Protein AF-A0A939NYE4-F1 (afdb_monomer_lite)

Foldseek 3Di:
DPPQDDDDPNHPVLVLLQVLLCVCVVVVDPDDDPDPPVDSVSSVVVLVVDVVSVVSSVVVVVVVVVVVVVVCVVLVQLVVVVVVVCVVPVDDDPVVSCCSRVVPPPDD

pLDDT: mean 82.5, std 17.22, range [36.09, 97.94]

Structure (mmCIF, N/CA/C/O backbone):
data_AF-A0A939NYE4-F1
#
_entry.id   AF-A0A939NYE4-F1
#
loop_
_atom_site.group_PDB
_atom_site.id
_atom_site.type_symbol
_atom_site.label_atom_id
_atom_site.label_alt_id
_atom_site.label_comp_id
_atom_site.label_asym_id
_atom_site.label_entity_id
_atom_site.label_seq_id
_atom_site.pdbx_PDB_ins_code
_atom_site.Cartn_x
_atom_site.Cartn_y
_atom_site.Cartn_z
_atom_site.occupancy
_atom_site.B_iso_or_equiv
_atom_site.auth_seq_id
_atom_site.auth_comp_id
_atom_site.auth_asym_id
_atom_site.auth_atom_id
_atom_site.pdbx_PDB_model_num
ATOM 1 N N . MET A 1 1 ? -17.824 2.134 -5.192 1.00 41.47 1 MET A N 1
ATOM 2 C CA . MET A 1 1 ? -16.734 2.333 -6.171 1.00 41.47 1 MET A CA 1
ATOM 3 C C . MET A 1 1 ? -15.660 3.150 -5.459 1.00 41.47 1 MET A C 1
ATOM 5 O O . MET A 1 1 ? -15.889 4.322 -5.202 1.00 41.47 1 MET A O 1
ATOM 9 N N . TYR A 1 2 ? -14.582 2.515 -4.986 1.00 47.22 2 TYR A N 1
ATOM 10 C CA . TYR A 1 2 ? -13.562 3.168 -4.151 1.00 47.22 2 TYR A CA 1
ATOM 11 C C . TYR A 1 2 ? -12.603 3.983 -5.029 1.00 47.22 2 TYR A C 1
ATOM 13 O O . TYR A 1 2 ? -11.615 3.447 -5.530 1.00 47.22 2 TYR A O 1
ATOM 21 N N . ALA A 1 3 ? -12.912 5.268 -5.226 1.00 53.25 3 ALA A N 1
ATOM 22 C CA . ALA A 1 3 ? -12.173 6.182 -6.104 1.00 53.25 3 ALA A CA 1
ATOM 23 C C . ALA A 1 3 ? -10.674 6.338 -5.756 1.00 53.25 3 ALA A C 1
ATOM 25 O O . ALA A 1 3 ? -9.896 6.714 -6.624 1.00 53.25 3 ALA A O 1
ATOM 26 N N . GLY A 1 4 ? -10.254 6.005 -4.527 1.00 59.50 4 GLY A N 1
ATOM 27 C CA . GLY A 1 4 ? -8.841 6.031 -4.118 1.00 59.50 4 GLY A CA 1
ATOM 28 C C . GLY A 1 4 ? -8.014 4.827 -4.588 1.00 59.50 4 GLY A C 1
ATOM 29 O O . GLY A 1 4 ? -6.812 4.953 -4.796 1.00 59.50 4 GLY A O 1
ATOM 30 N N . SER A 1 5 ? -8.652 3.676 -4.830 1.00 62.25 5 SER A N 1
ATOM 31 C CA . SER A 1 5 ? -7.940 2.402 -5.017 1.00 62.25 5 SER A CA 1
ATOM 32 C C . SER A 1 5 ? -7.460 2.108 -6.446 1.00 62.25 5 S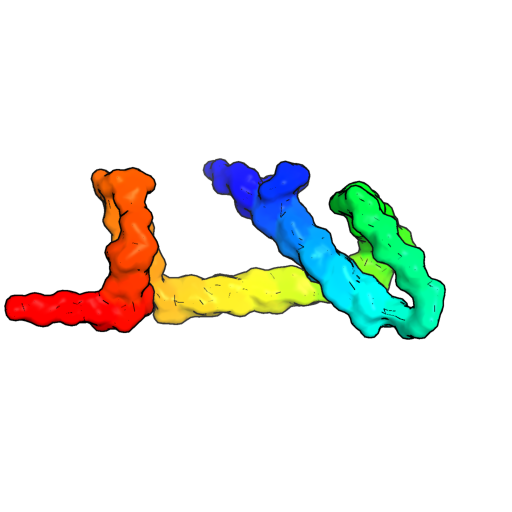ER A C 1
ATOM 34 O O . SER A 1 5 ? -6.668 1.183 -6.615 1.00 62.25 5 SER A O 1
ATOM 36 N N . GLY A 1 6 ? -7.874 2.851 -7.491 1.00 71.62 6 GLY A N 1
ATOM 37 C CA . GLY A 1 6 ? -7.432 2.473 -8.842 1.00 71.62 6 GLY A CA 1
ATOM 38 C C . GLY A 1 6 ? -7.578 3.454 -10.008 1.00 71.62 6 GLY A C 1
ATOM 39 O O . GLY A 1 6 ? -8.560 4.179 -10.146 1.00 71.62 6 GLY A O 1
ATOM 40 N N . GLY A 1 7 ? -6.593 3.358 -10.911 1.00 64.38 7 GLY A N 1
ATOM 41 C CA . GLY A 1 7 ? -6.648 3.687 -12.343 1.00 64.38 7 GLY A CA 1
ATOM 42 C C . GLY A 1 7 ? -6.408 5.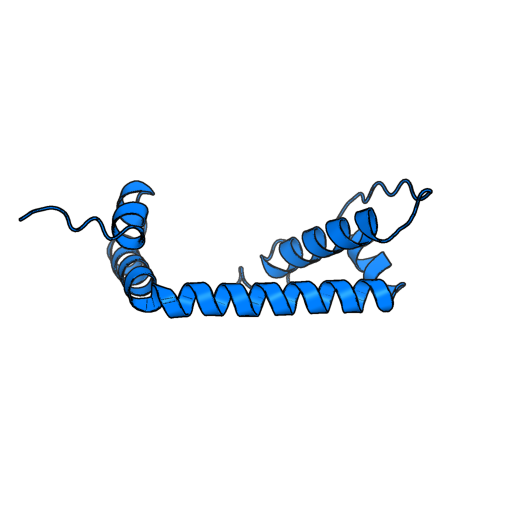146 -12.733 1.00 64.38 7 GLY A C 1
ATOM 43 O O . GLY A 1 7 ? -5.915 5.402 -13.829 1.00 64.38 7 GLY A O 1
ATOM 44 N N . GLY A 1 8 ? -6.740 6.087 -11.851 1.00 74.56 8 GLY A N 1
ATOM 45 C CA . GLY A 1 8 ? -6.520 7.517 -12.064 1.00 74.56 8 GLY A CA 1
ATOM 46 C C . GLY A 1 8 ? -5.178 8.010 -11.525 1.00 74.56 8 GLY A C 1
ATOM 47 O O . GLY A 1 8 ? -4.612 7.428 -10.594 1.00 74.56 8 GLY A O 1
ATOM 48 N N . GLU A 1 9 ? -4.696 9.120 -12.085 1.00 79.25 9 GLU A N 1
ATOM 49 C CA . GLU A 1 9 ? -3.604 9.903 -11.500 1.00 79.25 9 GLU A CA 1
ATOM 50 C C . GLU A 1 9 ? -3.967 10.286 -10.056 1.00 79.25 9 GLU A C 1
ATOM 52 O O . GLU A 1 9 ? -5.084 10.716 -9.772 1.00 79.25 9 GLU A O 1
ATOM 57 N N . GLY A 1 10 ? -3.033 10.067 -9.132 1.00 81.88 10 GLY A N 1
ATOM 58 C CA . GLY A 1 10 ? -3.223 10.326 -7.701 1.00 81.88 10 GLY A CA 1
ATOM 59 C C . GLY A 1 10 ? -3.899 9.205 -6.901 1.00 81.88 10 GLY A C 1
ATOM 60 O O . GLY A 1 10 ? -4.038 9.351 -5.693 1.00 81.88 10 GLY A O 1
ATOM 61 N N . SER A 1 11 ? -4.286 8.087 -7.529 1.00 88.56 11 SER A N 1
ATOM 62 C CA . SER A 1 11 ? -4.744 6.892 -6.797 1.00 88.56 11 SER A CA 1
ATOM 63 C C . SER A 1 11 ? -3.605 6.195 -6.042 1.00 88.56 11 SER A C 1
ATOM 65 O O . SER A 1 11 ? -2.433 6.328 -6.411 1.00 88.56 11 SER A O 1
ATOM 67 N N . ASP A 1 12 ? -3.951 5.378 -5.044 1.00 90.19 12 ASP A N 1
ATOM 68 C CA . ASP A 1 12 ? -2.984 4.576 -4.282 1.00 90.19 12 ASP A CA 1
ATOM 69 C C . ASP A 1 12 ? -2.162 3.677 -5.211 1.00 90.19 12 ASP A C 1
ATOM 71 O O . ASP A 1 12 ? -0.941 3.586 -5.089 1.00 90.19 12 ASP A O 1
ATOM 75 N N . LEU A 1 13 ? -2.818 3.072 -6.208 1.00 90.06 13 LEU A N 1
ATOM 76 C CA . LEU A 1 13 ? -2.149 2.236 -7.201 1.00 90.06 13 LEU A CA 1
ATOM 77 C C . LEU A 1 13 ? -1.195 3.045 -8.089 1.00 90.06 13 LEU A C 1
ATOM 79 O O . LEU A 1 13 ? -0.105 2.569 -8.398 1.00 90.06 13 LEU A O 1
ATOM 83 N N . HIS A 1 14 ? -1.579 4.259 -8.493 1.00 89.31 14 HIS A N 1
ATOM 84 C CA . HIS A 1 14 ? -0.710 5.141 -9.274 1.00 89.31 14 HIS A CA 1
ATOM 85 C C . HIS A 1 14 ? 0.551 5.519 -8.488 1.00 89.31 14 HIS A C 1
ATOM 87 O O . HIS A 1 14 ? 1.662 5.390 -9.001 1.00 89.31 14 HIS A O 1
ATOM 93 N N . LEU A 1 15 ? 0.387 5.904 -7.219 1.00 90.62 15 LEU A N 1
ATOM 94 C CA . LEU A 1 15 ? 1.501 6.242 -6.339 1.00 90.62 15 LEU A CA 1
ATOM 95 C C . LEU A 1 15 ? 2.401 5.028 -6.058 1.00 90.62 15 LEU A C 1
ATOM 97 O O . LEU A 1 15 ? 3.624 5.130 -6.162 1.00 90.62 15 LEU A O 1
ATOM 101 N N . ALA A 1 16 ? 1.813 3.869 -5.753 1.00 92.88 16 ALA A N 1
ATOM 102 C CA . ALA A 1 16 ? 2.557 2.634 -5.518 1.00 92.88 16 ALA A CA 1
ATOM 103 C C . ALA A 1 16 ? 3.372 2.219 -6.752 1.00 92.88 16 ALA A C 1
ATOM 105 O O . ALA A 1 16 ? 4.535 1.828 -6.631 1.00 92.88 16 ALA A O 1
ATOM 106 N N . LEU A 1 17 ? 2.789 2.355 -7.947 1.00 92.06 17 LEU A N 1
ATOM 107 C CA . LEU A 1 17 ? 3.452 2.053 -9.211 1.00 92.06 17 LEU A CA 1
ATOM 108 C C . LEU A 1 17 ? 4.675 2.948 -9.443 1.00 92.06 17 LEU A C 1
ATOM 110 O O . LEU A 1 17 ? 5.725 2.460 -9.873 1.00 92.06 17 LEU A O 1
ATOM 114 N N . ASP A 1 18 ? 4.569 4.239 -9.137 1.00 91.62 18 ASP A N 1
ATOM 115 C CA . ASP A 1 18 ? 5.681 5.179 -9.256 1.00 91.62 18 ASP A CA 1
ATOM 116 C C . ASP A 1 18 ? 6.795 4.890 -8.251 1.00 91.62 18 ASP A C 1
ATOM 118 O O . ASP A 1 18 ? 7.957 4.795 -8.654 1.00 91.62 18 ASP A O 1
ATOM 122 N N . ILE A 1 19 ? 6.452 4.643 -6.983 1.00 91.56 19 ILE A N 1
ATOM 123 C CA . ILE A 1 19 ? 7.418 4.254 -5.946 1.00 91.56 19 ILE A CA 1
ATOM 124 C C . ILE A 1 19 ? 8.162 2.979 -6.363 1.00 91.56 19 ILE A C 1
ATOM 126 O O . ILE A 1 19 ? 9.393 2.963 -6.389 1.00 91.56 19 ILE A O 1
ATOM 130 N N . ALA A 1 20 ? 7.439 1.929 -6.758 1.00 92.12 20 ALA A N 1
ATOM 131 C CA . ALA A 1 20 ? 8.035 0.666 -7.192 1.00 92.12 20 ALA A CA 1
ATOM 132 C C . ALA A 1 20 ? 8.961 0.849 -8.406 1.00 92.12 20 ALA A C 1
ATOM 134 O O . ALA A 1 20 ? 10.033 0.245 -8.481 1.00 92.12 20 ALA A O 1
ATOM 135 N N . THR A 1 21 ? 8.579 1.719 -9.343 1.00 91.19 21 THR A N 1
ATOM 136 C CA . THR A 1 21 ? 9.393 2.017 -10.529 1.00 91.19 21 THR A CA 1
ATOM 137 C C . THR A 1 21 ? 10.679 2.731 -10.156 1.00 91.19 21 THR A C 1
ATOM 139 O O . THR A 1 21 ? 11.735 2.334 -10.637 1.00 91.19 21 THR A O 1
ATOM 142 N N . ILE A 1 22 ? 10.615 3.734 -9.278 1.00 88.38 22 ILE A N 1
ATOM 143 C CA . ILE A 1 22 ? 11.801 4.445 -8.791 1.00 88.38 22 ILE A CA 1
ATOM 144 C C . ILE A 1 22 ? 12.732 3.472 -8.064 1.00 88.38 22 ILE A C 1
ATOM 146 O O . ILE A 1 22 ? 13.921 3.435 -8.376 1.00 88.38 22 ILE A O 1
ATOM 150 N N . LEU A 1 23 ? 12.213 2.642 -7.156 1.00 87.19 23 LEU A N 1
ATOM 151 C CA . LEU A 1 23 ? 13.026 1.685 -6.397 1.00 87.19 23 LEU A CA 1
ATOM 152 C C . LEU A 1 23 ? 13.762 0.707 -7.321 1.00 87.19 23 LEU A C 1
ATOM 154 O O . LEU A 1 23 ? 14.965 0.496 -7.182 1.00 87.19 23 LEU A O 1
ATOM 158 N N . ILE A 1 24 ? 13.066 0.138 -8.307 1.00 86.75 24 ILE A N 1
ATOM 159 C CA . ILE A 1 24 ? 13.654 -0.876 -9.190 1.00 86.75 24 ILE A CA 1
ATOM 160 C C . ILE A 1 24 ? 14.551 -0.242 -10.258 1.00 86.75 24 ILE A C 1
ATOM 162 O O . ILE A 1 24 ? 15.594 -0.809 -10.579 1.00 86.75 24 ILE A O 1
ATOM 166 N N . ALA A 1 25 ? 14.191 0.923 -10.801 1.00 81.25 25 ALA A N 1
ATOM 167 C CA . ALA A 1 25 ? 15.012 1.616 -11.792 1.00 81.25 25 ALA A CA 1
ATOM 168 C C . ALA A 1 25 ? 16.312 2.155 -11.177 1.00 81.25 25 ALA A C 1
ATOM 170 O O . ALA A 1 25 ? 17.368 2.038 -11.793 1.00 81.25 25 ALA A O 1
ATOM 171 N N . THR A 1 26 ? 16.268 2.680 -9.948 1.00 72.56 26 THR A N 1
ATOM 172 C CA . THR A 1 26 ? 17.464 3.217 -9.274 1.00 72.56 26 THR A CA 1
ATOM 173 C C . THR A 1 26 ? 18.382 2.126 -8.721 1.00 72.56 26 THR A C 1
ATOM 175 O O . THR A 1 26 ? 19.596 2.313 -8.706 1.00 72.56 26 THR A O 1
ATOM 178 N N . HIS A 1 27 ? 17.851 0.966 -8.317 1.00 64.12 27 HIS A N 1
ATOM 179 C CA . HIS A 1 27 ? 18.670 -0.161 -7.848 1.00 64.12 27 HIS A CA 1
ATOM 180 C C . HIS A 1 27 ? 19.053 -1.171 -8.944 1.00 64.12 27 HIS A C 1
ATOM 182 O O . HIS A 1 27 ? 19.981 -1.953 -8.753 1.00 64.12 27 HIS A O 1
ATOM 188 N N . GLY A 1 28 ? 18.360 -1.173 -10.087 1.00 55.56 28 GLY A N 1
ATOM 189 C CA . GLY A 1 28 ? 18.564 -2.124 -11.184 1.00 55.56 28 GLY A CA 1
ATOM 190 C C . GLY A 1 28 ? 19.405 -1.612 -12.356 1.00 55.56 28 GLY A C 1
ATOM 191 O O . GLY A 1 28 ? 19.880 -2.432 -13.143 1.00 55.56 28 GLY A O 1
ATOM 192 N N . VAL A 1 29 ? 19.609 -0.296 -12.484 1.00 50.56 29 VAL A N 1
ATOM 193 C CA . VAL A 1 29 ? 20.469 0.292 -13.521 1.00 50.56 29 VAL A CA 1
ATOM 194 C C . VAL A 1 29 ? 21.845 0.555 -12.921 1.00 50.56 29 VAL A C 1
ATOM 196 O O . VAL A 1 29 ? 22.091 1.563 -12.262 1.00 50.56 29 VAL A O 1
ATOM 199 N N . SER A 1 30 ? 22.753 -0.393 -13.134 1.00 45.59 30 SER A N 1
ATOM 200 C CA . SER A 1 30 ? 24.158 -0.267 -12.770 1.00 45.59 30 SER A CA 1
ATOM 201 C C . SER A 1 30 ? 24.765 1.055 -13.277 1.00 45.59 30 SER A C 1
ATOM 203 O O . SER A 1 30 ? 24.749 1.364 -14.465 1.00 45.59 30 SER A O 1
ATOM 205 N N . ALA A 1 31 ? 25.355 1.798 -12.345 1.00 47.78 31 ALA A N 1
ATOM 206 C CA . ALA A 1 31 ? 26.503 2.689 -12.510 1.00 47.78 31 ALA A CA 1
ATOM 207 C C . ALA A 1 31 ? 26.448 3.955 -13.401 1.00 47.78 31 ALA A C 1
ATOM 209 O O . ALA A 1 31 ? 27.345 4.766 -13.202 1.00 47.78 31 ALA A O 1
ATOM 210 N N . LEU A 1 32 ? 25.505 4.211 -14.326 1.00 50.09 32 LEU A N 1
ATOM 211 C CA . LEU A 1 32 ? 25.660 5.374 -15.248 1.00 50.09 32 LEU A CA 1
ATOM 212 C C . LEU A 1 32 ? 24.406 6.190 -15.641 1.00 50.09 32 LEU A C 1
ATOM 214 O O . LEU A 1 32 ? 24.516 7.104 -16.456 1.00 50.09 32 LEU A O 1
ATOM 218 N N . GLY A 1 33 ? 23.222 5.943 -15.082 1.00 47.84 33 GLY A N 1
ATOM 219 C CA . GLY A 1 33 ? 22.014 6.687 -15.472 1.00 47.84 33 GLY A CA 1
ATOM 220 C C . GLY A 1 33 ? 21.609 7.762 -14.468 1.00 47.84 33 GLY A C 1
ATOM 221 O O . GLY A 1 33 ? 20.857 7.464 -13.548 1.00 47.84 33 GLY A O 1
ATOM 222 N N . PHE A 1 34 ? 22.032 9.015 -14.650 1.00 48.91 34 PHE A N 1
ATOM 223 C CA . PHE A 1 34 ? 21.333 10.143 -14.024 1.00 48.91 34 PHE A CA 1
ATOM 224 C C . PHE A 1 34 ? 19.909 10.189 -14.591 1.00 48.91 34 PHE A C 1
ATOM 226 O O . PHE A 1 34 ? 19.699 10.598 -15.731 1.00 48.91 34 PHE A O 1
ATOM 233 N N . THR A 1 35 ? 18.927 9.734 -13.818 1.00 53.09 35 THR A N 1
ATOM 234 C CA . THR A 1 35 ? 17.514 9.822 -14.186 1.00 53.09 35 THR A CA 1
ATOM 235 C C . THR A 1 35 ? 16.811 10.756 -13.215 1.00 53.09 35 THR A C 1
ATOM 237 O O . THR A 1 35 ? 16.282 10.330 -12.189 1.00 53.09 35 THR A O 1
ATOM 240 N N . SER A 1 36 ? 16.793 12.051 -13.526 1.00 58.25 36 SER A N 1
ATOM 241 C CA . SER A 1 36 ? 15.815 12.950 -12.920 1.00 58.25 36 SER A CA 1
ATOM 242 C C . SER A 1 36 ? 14.449 12.625 -13.528 1.00 58.25 36 SER A C 1
ATOM 244 O O . SER A 1 36 ? 14.084 13.160 -14.575 1.00 58.25 36 SER A O 1
ATOM 246 N N . PHE A 1 37 ? 13.709 11.693 -12.930 1.00 64.25 37 PHE A N 1
ATOM 247 C CA . PHE A 1 37 ? 12.306 11.499 -13.287 1.00 64.25 37 PHE A CA 1
ATOM 248 C C . PHE A 1 37 ? 11.542 12.746 -12.843 1.00 64.25 37 PHE A C 1
ATOM 250 O O . PHE A 1 37 ? 11.526 13.064 -11.657 1.00 64.25 37 PHE A O 1
ATOM 257 N N . THR A 1 38 ? 10.958 13.487 -13.788 1.00 66.75 38 THR A N 1
ATOM 258 C CA . THR A 1 38 ? 10.292 14.765 -13.474 1.00 66.75 38 THR A CA 1
ATOM 259 C C . THR A 1 38 ? 8.816 14.592 -13.115 1.00 66.75 38 THR A C 1
ATOM 261 O O . THR A 1 38 ? 8.171 15.541 -12.675 1.00 66.75 38 THR A O 1
ATOM 264 N N . GLY A 1 39 ? 8.283 13.373 -13.256 1.00 80.31 39 GLY A N 1
ATOM 265 C CA . GLY A 1 39 ? 6.939 13.008 -12.820 1.00 80.31 39 GLY A CA 1
ATOM 266 C C . GLY A 1 39 ? 6.474 11.645 -13.340 1.00 80.31 39 GLY A C 1
ATOM 267 O O . GLY A 1 39 ? 7.182 10.961 -14.084 1.00 80.31 39 GLY A O 1
ATOM 268 N N . SER A 1 40 ? 5.246 11.272 -12.985 1.00 84.88 40 SER A N 1
ATOM 269 C CA . SER A 1 40 ? 4.637 9.959 -13.252 1.00 84.88 40 SER A CA 1
ATOM 270 C C . SER A 1 40 ? 4.614 9.554 -14.728 1.00 84.88 40 SER A C 1
ATOM 272 O O . SER A 1 40 ? 4.798 8.384 -15.063 1.00 84.88 40 SER A O 1
ATOM 274 N N . ARG A 1 41 ? 4.476 10.523 -15.644 1.00 86.75 41 ARG A N 1
ATOM 275 C CA . ARG A 1 41 ? 4.517 10.273 -17.097 1.00 86.75 41 ARG A CA 1
ATOM 276 C C . ARG A 1 41 ? 5.870 9.741 -17.579 1.00 86.75 41 ARG A C 1
ATOM 278 O O . ARG A 1 41 ? 5.907 8.899 -18.475 1.00 86.75 41 ARG A O 1
ATOM 285 N N . ASP A 1 42 ? 6.978 10.194 -16.989 1.00 86.31 42 ASP A N 1
ATOM 286 C CA . ASP A 1 42 ? 8.310 9.679 -17.331 1.00 86.31 42 ASP A CA 1
ATOM 287 C C . ASP A 1 42 ? 8.473 8.231 -16.870 1.00 86.31 42 ASP A C 1
ATOM 289 O O . ASP A 1 42 ? 8.981 7.392 -17.615 1.00 86.31 42 ASP A O 1
ATOM 293 N N . LEU A 1 43 ? 7.988 7.933 -15.664 1.00 89.00 43 LEU A N 1
ATOM 294 C CA . LEU A 1 43 ? 8.017 6.593 -15.086 1.00 89.00 43 LEU A CA 1
ATOM 295 C C . LEU A 1 43 ? 7.159 5.624 -15.907 1.00 89.00 43 LEU A C 1
ATOM 297 O O . LEU A 1 43 ? 7.593 4.514 -16.219 1.00 89.00 43 LEU A O 1
ATOM 301 N N . GLU A 1 44 ? 5.974 6.061 -16.340 1.00 89.12 44 GLU A N 1
ATOM 302 C CA . GLU A 1 44 ? 5.121 5.281 -17.233 1.00 89.12 44 GLU A CA 1
ATOM 303 C C . GLU A 1 44 ? 5.805 4.997 -18.572 1.00 89.12 44 GLU A C 1
ATOM 305 O O . GLU A 1 44 ? 5.808 3.851 -19.032 1.00 89.12 44 GLU A O 1
ATOM 310 N N . ARG A 1 45 ? 6.425 6.012 -19.186 1.00 88.56 45 ARG A N 1
ATOM 311 C CA . ARG A 1 45 ? 7.153 5.854 -20.449 1.00 88.56 45 ARG A CA 1
ATOM 312 C C . ARG A 1 45 ? 8.227 4.774 -20.342 1.00 88.56 45 ARG A C 1
ATOM 314 O O . ARG A 1 45 ? 8.305 3.929 -21.227 1.00 88.56 45 ARG A O 1
ATOM 321 N N . ILE A 1 46 ? 8.995 4.750 -19.257 1.00 87.44 46 ILE A N 1
ATOM 322 C CA . ILE A 1 46 ? 10.077 3.770 -19.088 1.00 87.44 46 ILE A CA 1
ATOM 323 C C . ILE A 1 46 ? 9.518 2.367 -18.860 1.00 87.44 46 ILE A C 1
ATOM 325 O O . ILE A 1 46 ? 9.994 1.421 -19.484 1.00 87.44 46 ILE A O 1
ATOM 329 N N . ARG A 1 47 ? 8.451 2.216 -18.062 1.00 89.94 47 ARG A N 1
ATOM 330 C CA . ARG A 1 47 ? 7.743 0.929 -17.931 1.00 89.94 47 ARG A CA 1
ATOM 331 C C . ARG A 1 47 ? 7.189 0.430 -19.271 1.00 89.94 47 ARG A C 1
ATOM 333 O O . ARG A 1 47 ? 7.138 -0.775 -19.502 1.00 89.94 47 ARG A O 1
ATOM 340 N N . ARG A 1 48 ? 6.758 1.329 -20.164 1.00 90.12 48 ARG A N 1
ATOM 341 C CA . ARG A 1 48 ? 6.286 0.957 -21.510 1.00 90.12 48 ARG A CA 1
ATOM 342 C C . ARG A 1 48 ? 7.427 0.496 -22.420 1.00 90.12 48 ARG A C 1
ATOM 344 O O . ARG A 1 48 ? 7.204 -0.390 -23.240 1.00 90.12 48 ARG A O 1
ATOM 351 N N . THR A 1 49 ? 8.618 1.079 -22.289 1.00 89.31 49 THR A N 1
ATOM 352 C CA . THR A 1 49 ? 9.772 0.770 -23.150 1.00 89.31 49 THR A CA 1
ATOM 353 C C . THR A 1 49 ? 10.661 -0.359 -22.629 1.00 89.31 49 THR A C 1
ATOM 355 O O . THR A 1 49 ? 11.369 -0.966 -23.425 1.00 89.31 49 THR A O 1
ATOM 358 N N . ASP A 1 50 ? 10.627 -0.657 -21.327 1.00 88.75 50 ASP A N 1
ATOM 359 C CA . ASP A 1 50 ? 11.407 -1.725 -20.691 1.00 88.75 50 ASP A CA 1
ATOM 360 C C . ASP A 1 50 ? 10.480 -2.807 -20.089 1.00 88.75 50 ASP A C 1
ATOM 362 O O . ASP A 1 50 ? 9.991 -2.678 -18.958 1.00 88.75 50 ASP A O 1
ATOM 366 N N . PRO A 1 51 ? 10.243 -3.916 -20.822 1.00 90.69 51 PRO A N 1
ATOM 367 C CA . PRO A 1 51 ? 9.416 -5.021 -20.345 1.00 90.69 51 PRO A CA 1
ATOM 368 C C . PRO A 1 51 ? 9.982 -5.746 -19.118 1.00 90.69 51 PRO A C 1
ATOM 370 O O . PRO A 1 51 ? 9.215 -6.352 -18.367 1.00 90.69 51 PRO A O 1
ATOM 373 N N . ILE A 1 52 ? 11.304 -5.726 -18.906 1.00 90.94 52 ILE A N 1
ATOM 374 C CA . ILE A 1 52 ? 11.938 -6.379 -17.753 1.00 90.94 52 ILE A CA 1
ATOM 375 C C . ILE A 1 52 ? 11.660 -5.554 -16.500 1.00 90.94 52 ILE A C 1
ATOM 377 O O . ILE A 1 52 ? 11.217 -6.113 -15.493 1.00 90.94 52 ILE A O 1
ATOM 381 N N . LEU A 1 53 ? 11.862 -4.235 -16.571 1.00 89.75 53 LEU A N 1
ATOM 382 C CA . LEU A 1 53 ? 11.491 -3.313 -15.499 1.00 89.75 53 LEU A CA 1
ATOM 383 C C . LEU A 1 53 ? 10.010 -3.458 -15.156 1.00 89.75 53 LEU A C 1
ATOM 385 O O . LEU A 1 53 ? 9.671 -3.665 -13.993 1.00 89.75 53 LEU A O 1
ATOM 389 N N . ARG A 1 54 ? 9.137 -3.414 -16.168 1.00 92.94 54 ARG A N 1
ATOM 390 C CA . ARG A 1 54 ? 7.690 -3.542 -15.974 1.00 92.94 54 ARG A CA 1
ATOM 391 C C . ARG A 1 54 ? 7.319 -4.816 -15.217 1.00 92.94 54 ARG A C 1
ATOM 393 O O . ARG A 1 54 ? 6.609 -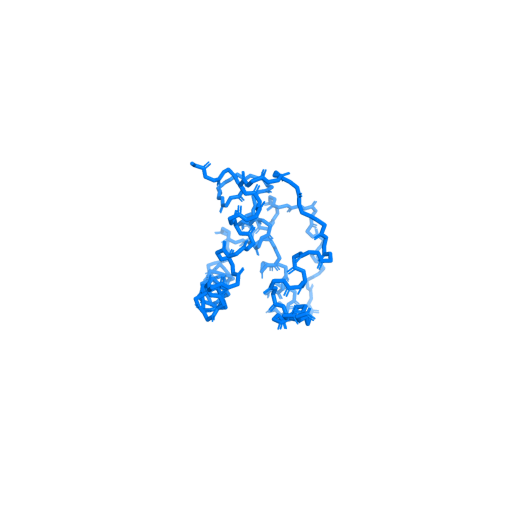4.730 -14.223 1.00 92.94 54 ARG A O 1
ATOM 400 N N . ARG A 1 55 ? 7.841 -5.976 -15.629 1.00 94.50 55 ARG A N 1
ATOM 401 C CA . ARG A 1 55 ? 7.570 -7.254 -14.945 1.00 94.50 55 ARG A CA 1
ATOM 402 C C . ARG A 1 55 ? 8.062 -7.263 -13.500 1.00 94.50 55 ARG A C 1
ATOM 404 O O . ARG A 1 55 ? 7.402 -7.827 -12.635 1.00 94.50 55 ARG A O 1
ATOM 411 N N . ARG A 1 56 ? 9.220 -6.654 -13.224 1.00 93.19 56 ARG A N 1
ATOM 412 C CA . ARG A 1 56 ? 9.747 -6.547 -11.854 1.00 93.19 56 ARG A CA 1
ATOM 413 C C . ARG A 1 56 ? 8.859 -5.664 -10.979 1.00 93.19 56 ARG A C 1
ATOM 415 O O . ARG A 1 56 ? 8.606 -6.031 -9.838 1.00 93.19 56 ARG A O 1
ATOM 422 N N . VAL A 1 57 ? 8.377 -4.546 -11.523 1.00 93.69 57 VAL A N 1
ATOM 423 C CA . VAL A 1 57 ? 7.436 -3.640 -10.850 1.00 93.69 57 VAL A CA 1
ATOM 424 C C . VAL A 1 57 ? 6.106 -4.343 -10.575 1.00 93.69 57 VAL A C 1
ATOM 426 O O . VAL A 1 57 ? 5.642 -4.333 -9.441 1.00 93.69 57 VAL A O 1
ATOM 429 N N . GLU A 1 58 ? 5.522 -5.000 -11.579 1.00 94.94 58 GLU A N 1
ATOM 430 C CA . GLU A 1 58 ? 4.267 -5.751 -11.434 1.00 94.94 58 GLU A CA 1
ATOM 431 C C . GLU A 1 58 ? 4.389 -6.860 -10.380 1.00 94.94 58 GLU A C 1
ATOM 433 O O . GLU A 1 58 ? 3.494 -7.019 -9.553 1.00 94.94 58 GLU A O 1
ATOM 438 N N . ARG A 1 59 ? 5.517 -7.582 -10.356 1.00 96.00 59 ARG A N 1
ATOM 439 C CA . ARG A 1 59 ? 5.778 -8.602 -9.335 1.00 96.00 59 ARG A CA 1
ATOM 440 C C . ARG A 1 59 ? 5.836 -8.007 -7.926 1.00 96.00 59 ARG A C 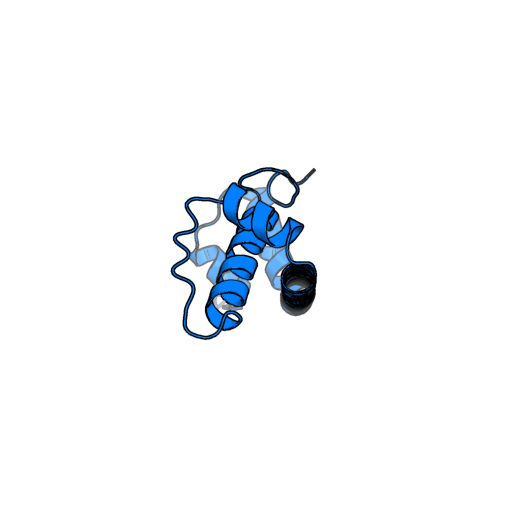1
ATOM 442 O O . ARG A 1 59 ? 5.177 -8.536 -7.043 1.00 96.00 59 ARG A O 1
ATOM 449 N N . LEU A 1 60 ? 6.575 -6.912 -7.728 1.00 95.19 60 LEU A N 1
ATOM 450 C CA . LEU A 1 60 ? 6.670 -6.254 -6.420 1.00 95.19 60 LEU A CA 1
ATOM 451 C C . LEU A 1 60 ? 5.296 -5.778 -5.925 1.00 95.19 60 LEU A C 1
ATOM 453 O O . LEU A 1 60 ? 4.956 -5.973 -4.764 1.00 95.19 60 LEU A O 1
ATOM 457 N N . LEU A 1 61 ? 4.484 -5.187 -6.807 1.00 95.69 61 LEU A N 1
ATOM 458 C CA . LEU A 1 61 ? 3.130 -4.756 -6.447 1.00 95.69 61 LEU A CA 1
ATOM 459 C C . LEU A 1 61 ? 2.226 -5.935 -6.071 1.00 95.69 61 LEU A C 1
ATOM 461 O O . LEU A 1 61 ? 1.440 -5.814 -5.137 1.00 95.69 61 LEU A O 1
ATOM 465 N N . ALA A 1 62 ? 2.337 -7.067 -6.771 1.00 96.25 62 ALA A N 1
ATOM 466 C CA . ALA A 1 62 ? 1.582 -8.271 -6.435 1.00 96.25 62 ALA A CA 1
ATOM 467 C C . ALA A 1 62 ? 2.010 -8.861 -5.079 1.00 96.25 62 ALA A C 1
ATOM 469 O O . ALA A 1 62 ? 1.154 -9.259 -4.292 1.00 96.25 62 ALA A O 1
ATOM 470 N N . GLU A 1 63 ? 3.315 -8.882 -4.793 1.00 97.31 63 GLU A N 1
ATOM 471 C CA . GLU A 1 63 ? 3.869 -9.331 -3.509 1.00 97.31 63 GLU A CA 1
ATOM 472 C C . GLU A 1 63 ? 3.383 -8.445 -2.348 1.00 97.31 63 GLU A C 1
ATOM 474 O O . GLU A 1 63 ? 2.884 -8.962 -1.347 1.00 97.31 63 GLU A O 1
ATOM 479 N N . GLU A 1 64 ? 3.438 -7.115 -2.491 1.00 96.88 64 GLU A N 1
ATOM 480 C CA . GLU A 1 64 ? 2.974 -6.201 -1.438 1.00 96.88 64 GLU A CA 1
ATOM 481 C C . GLU A 1 64 ? 1.445 -6.158 -1.306 1.00 96.88 64 GLU A C 1
ATOM 483 O O . GLU A 1 64 ? 0.947 -5.971 -0.197 1.00 96.88 64 GLU A O 1
ATOM 488 N N . LEU A 1 65 ? 0.684 -6.380 -2.386 1.00 95.88 65 LEU A N 1
ATOM 489 C CA . LEU A 1 65 ? -0.769 -6.547 -2.292 1.00 95.88 65 LEU A CA 1
ATOM 490 C C . LEU A 1 65 ? -1.116 -7.791 -1.470 1.00 95.88 65 LEU A C 1
ATOM 492 O O . LEU A 1 65 ? -1.886 -7.687 -0.520 1.00 95.88 65 LEU A O 1
ATOM 496 N N . ALA A 1 66 ? -0.507 -8.938 -1.786 1.00 97.44 66 ALA A N 1
ATOM 497 C CA . ALA A 1 66 ? -0.735 -10.177 -1.046 1.00 97.44 66 ALA A CA 1
ATOM 498 C C . ALA A 1 66 ? -0.372 -10.020 0.440 1.00 97.44 66 ALA A C 1
ATOM 500 O O . ALA A 1 66 ? -1.123 -10.437 1.320 1.00 97.44 66 ALA A O 1
ATOM 501 N N . ARG A 1 67 ? 0.743 -9.342 0.731 1.00 97.88 67 ARG A N 1
ATOM 502 C CA . ARG A 1 67 ? 1.154 -9.023 2.102 1.00 97.88 67 ARG A CA 1
ATOM 503 C C . ARG A 1 67 ? 0.172 -8.085 2.808 1.00 97.88 67 ARG A C 1
ATOM 505 O O . ARG A 1 67 ? -0.123 -8.277 3.986 1.00 97.88 67 ARG A O 1
ATOM 512 N N . ALA A 1 68 ? -0.336 -7.062 2.123 1.00 96.31 68 ALA A N 1
ATOM 513 C CA . ALA A 1 68 ? -1.342 -6.165 2.686 1.00 96.31 68 ALA A CA 1
ATOM 514 C C . ALA A 1 68 ? -2.644 -6.918 3.003 1.00 96.31 68 ALA A C 1
ATOM 516 O O . ALA A 1 68 ? -3.205 -6.743 4.086 1.00 96.31 68 ALA A O 1
ATOM 517 N N . GLU A 1 69 ? -3.094 -7.795 2.103 1.00 96.62 69 GLU A N 1
ATOM 518 C CA . GLU A 1 69 ? -4.253 -8.667 2.319 1.00 96.62 69 GLU A CA 1
ATOM 519 C C . GLU A 1 69 ? -4.049 -9.604 3.516 1.00 96.62 69 GLU A C 1
ATOM 521 O O . GLU A 1 69 ? -4.951 -9.738 4.345 1.00 96.62 69 GLU A O 1
ATOM 526 N N . GLU A 1 70 ? -2.860 -10.194 3.660 1.00 97.94 70 GLU A N 1
ATOM 527 C CA . GLU A 1 70 ? -2.492 -11.031 4.807 1.00 97.94 70 GLU A CA 1
ATOM 528 C C . GLU A 1 70 ? -2.574 -10.246 6.124 1.00 97.94 70 GLU A C 1
ATOM 530 O O . GLU A 1 70 ? -3.277 -10.665 7.044 1.00 97.94 70 GLU A O 1
ATOM 535 N N . ILE A 1 71 ? -1.965 -9.057 6.194 1.00 95.19 71 ILE A N 1
ATOM 536 C CA . ILE A 1 71 ? -2.002 -8.191 7.386 1.00 95.19 71 ILE A CA 1
ATOM 537 C C . ILE A 1 71 ? -3.444 -7.845 7.783 1.00 95.19 71 ILE A C 1
ATOM 539 O O . ILE A 1 71 ? -3.790 -7.861 8.970 1.00 95.19 71 ILE A O 1
ATOM 543 N N . ILE A 1 72 ? -4.294 -7.511 6.807 1.00 94.62 72 ILE A N 1
ATOM 544 C CA . ILE A 1 72 ? -5.707 -7.199 7.054 1.00 94.62 72 ILE A CA 1
ATOM 545 C C . ILE A 1 72 ? -6.468 -8.446 7.509 1.00 94.62 72 ILE A C 1
ATOM 547 O O . ILE A 1 72 ? -7.281 -8.355 8.430 1.00 94.62 72 ILE A O 1
ATOM 551 N N . SER A 1 73 ? -6.191 -9.602 6.907 1.00 95.75 73 SER A N 1
ATOM 552 C CA . SER A 1 73 ? -6.800 -10.883 7.266 1.00 95.75 73 SER A CA 1
ATOM 553 C C . SER A 1 73 ? -6.467 -11.285 8.707 1.00 95.75 73 SER A C 1
ATOM 555 O O . SER A 1 73 ? -7.374 -11.529 9.507 1.00 95.75 73 SER A O 1
ATOM 557 N N . GLU A 1 74 ? -5.188 -11.245 9.089 1.00 95.38 74 GLU A N 1
ATOM 558 C CA . GLU A 1 74 ? -4.721 -11.540 10.451 1.00 95.38 74 GLU A CA 1
ATOM 559 C C . GLU A 1 74 ? -5.342 -10.610 11.499 1.00 95.38 74 GLU A C 1
ATOM 561 O O . GLU A 1 74 ? -5.600 -11.003 12.639 1.00 95.38 74 GLU A O 1
ATOM 566 N N . ARG A 1 75 ? -5.603 -9.355 11.119 1.00 93.19 75 ARG A N 1
ATOM 567 C CA . ARG A 1 75 ? -6.106 -8.303 12.013 1.00 93.19 75 ARG A CA 1
ATOM 568 C C . ARG A 1 75 ? -7.578 -7.987 11.788 1.00 93.19 75 ARG A C 1
ATOM 570 O O . ARG A 1 75 ? -8.050 -6.948 12.255 1.00 93.19 75 ARG A O 1
ATOM 577 N N . ARG A 1 76 ? -8.321 -8.877 11.123 1.00 94.06 76 ARG A N 1
ATOM 578 C CA . ARG A 1 76 ? -9.689 -8.613 10.652 1.00 94.06 76 ARG A CA 1
ATOM 579 C C . ARG A 1 76 ? -10.606 -8.081 11.748 1.00 94.06 76 ARG A C 1
ATOM 581 O O . ARG A 1 76 ? -11.332 -7.124 11.512 1.00 94.06 76 ARG A O 1
ATOM 588 N N . ALA A 1 77 ? -10.548 -8.646 12.953 1.00 92.88 77 ALA A N 1
ATOM 589 C CA . ALA A 1 77 ? -11.366 -8.186 14.078 1.00 92.88 77 ALA A CA 1
ATOM 590 C C . ALA A 1 77 ? -11.077 -6.724 14.470 1.00 92.88 77 ALA A C 1
ATOM 592 O O . ALA A 1 77 ? -12.003 -5.952 14.711 1.00 92.88 77 ALA A O 1
ATOM 593 N N . ASN A 1 78 ? -9.804 -6.320 14.491 1.00 93.62 78 ASN A N 1
ATOM 594 C CA . ASN A 1 78 ? -9.411 -4.949 14.824 1.00 93.62 78 ASN A CA 1
ATOM 595 C C . ASN A 1 78 ? -9.782 -3.979 13.695 1.00 93.62 78 ASN A C 1
ATOM 597 O O . ASN A 1 78 ? -10.264 -2.884 13.969 1.00 93.62 78 ASN A O 1
ATOM 601 N N . VAL A 1 79 ? -9.609 -4.394 12.435 1.00 93.56 79 VAL A N 1
ATOM 602 C CA . VAL A 1 79 ? -10.014 -3.606 11.258 1.00 93.56 79 VAL A CA 1
ATOM 603 C C . VAL A 1 79 ? -11.525 -3.370 11.256 1.00 93.56 79 VAL A C 1
ATOM 605 O O . VAL A 1 79 ? -11.961 -2.238 11.064 1.00 93.56 79 VAL A O 1
ATOM 608 N N . MET A 1 80 ? -12.324 -4.404 11.539 1.00 94.88 80 MET A N 1
ATOM 609 C CA . MET A 1 80 ? -13.782 -4.277 11.626 1.00 94.88 80 MET A CA 1
ATOM 610 C C . MET A 1 80 ? -14.210 -3.327 12.746 1.00 94.88 80 MET A C 1
ATOM 612 O O . MET A 1 80 ? -15.061 -2.481 12.508 1.00 94.88 80 MET A O 1
ATOM 616 N N . ARG A 1 81 ? -13.566 -3.376 13.919 1.00 93.88 81 ARG A N 1
ATOM 617 C CA . ARG A 1 81 ? -13.836 -2.424 15.011 1.00 93.88 81 ARG A CA 1
ATOM 618 C C . ARG A 1 81 ? -13.577 -0.974 14.619 1.00 93.88 81 ARG A C 1
ATOM 620 O O . ARG A 1 81 ? -14.367 -0.097 14.952 1.00 93.88 81 ARG A O 1
ATOM 627 N N . VAL A 1 82 ? -12.471 -0.717 13.918 1.00 94.19 82 VAL A N 1
ATOM 628 C CA . VAL A 1 82 ? -12.169 0.623 13.396 1.00 94.19 82 VAL A CA 1
ATOM 629 C C . VAL A 1 82 ? -13.237 1.049 12.385 1.00 94.19 82 VAL A C 1
ATOM 631 O O . VAL A 1 82 ? -13.705 2.182 12.448 1.00 94.19 82 VAL A O 1
ATOM 634 N N . ALA A 1 83 ? -13.641 0.150 11.483 1.00 94.38 83 ALA A N 1
ATOM 635 C CA . ALA A 1 83 ? -14.657 0.433 10.472 1.00 94.38 83 ALA A CA 1
ATOM 636 C C . ALA A 1 83 ? -16.036 0.725 11.088 1.00 94.38 83 ALA A C 1
ATOM 638 O O . ALA A 1 83 ? -16.663 1.707 10.708 1.00 94.38 83 ALA A O 1
ATOM 639 N N . GLU A 1 84 ? -16.480 -0.075 12.059 1.00 95.44 84 GLU A N 1
A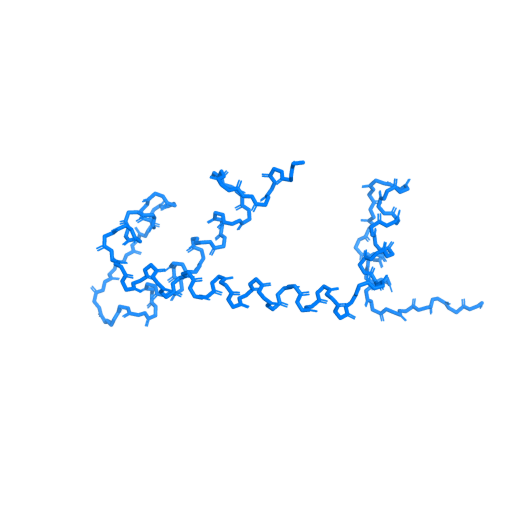TOM 640 C CA . GLU A 1 84 ? -17.735 0.127 12.798 1.00 95.44 84 GLU A CA 1
ATOM 641 C C . GLU A 1 84 ? -17.741 1.484 13.511 1.00 95.44 84 GLU A C 1
ATOM 643 O O . GLU A 1 84 ? -18.655 2.282 13.320 1.00 95.44 84 GLU A O 1
ATOM 648 N N . ALA A 1 85 ? -16.671 1.808 14.241 1.00 94.31 85 ALA A N 1
ATOM 649 C CA . ALA A 1 85 ? -16.560 3.091 14.927 1.00 94.31 85 ALA A CA 1
ATOM 650 C C . ALA A 1 85 ? -16.510 4.289 13.953 1.00 94.31 85 ALA A C 1
ATOM 652 O O . ALA A 1 85 ? -17.068 5.344 14.251 1.00 94.31 85 ALA A O 1
ATOM 653 N N . LEU A 1 86 ? -15.884 4.138 12.778 1.00 95.00 86 LEU A N 1
ATOM 654 C CA . LEU A 1 86 ? -15.902 5.163 11.725 1.00 95.00 86 LEU A CA 1
ATOM 655 C C . LEU A 1 86 ? -17.296 5.355 11.122 1.00 95.00 86 LEU A C 1
ATOM 657 O O . LEU A 1 86 ? -17.652 6.485 10.802 1.00 95.00 86 LEU A O 1
ATOM 661 N N . MET A 1 87 ? -18.084 4.288 10.968 1.00 95.19 87 MET A N 1
ATOM 662 C CA . MET A 1 87 ? -19.463 4.398 10.478 1.00 95.19 87 MET A CA 1
ATOM 663 C C . MET A 1 87 ? -20.359 5.174 11.448 1.00 95.19 87 MET A C 1
ATOM 665 O O . MET A 1 87 ? -21.280 5.852 11.005 1.00 95.19 87 MET A O 1
ATOM 669 N N . GLU A 1 88 ? -20.092 5.089 12.752 1.00 94.31 88 GLU A N 1
ATOM 670 C CA . GLU A 1 88 ? -20.866 5.793 13.780 1.00 94.31 88 GLU A CA 1
ATOM 671 C C . GLU A 1 88 ? -20.430 7.250 13.978 1.00 94.31 88 GLU A C 1
ATOM 673 O O . GLU A 1 88 ? -21.272 8.114 14.212 1.00 94.31 88 GLU A O 1
ATOM 678 N N . GLN A 1 89 ? -19.122 7.523 13.933 1.00 93.06 89 GLN A N 1
ATOM 679 C CA . GLN A 1 89 ? -18.555 8.809 14.364 1.00 93.06 89 GLN A CA 1
ATOM 680 C C . GLN A 1 89 ? -18.025 9.671 13.214 1.00 93.06 89 GLN A C 1
ATOM 682 O O . GLN A 1 89 ? -17.656 10.818 13.455 1.00 93.06 89 GLN A O 1
ATOM 687 N N . GLU A 1 90 ? -17.955 9.128 11.993 1.00 93.06 90 GLU A N 1
ATOM 688 C CA . GLU A 1 90 ? -17.370 9.705 10.765 1.00 93.06 90 GLU A CA 1
ATOM 689 C C . GLU A 1 90 ? -15.862 10.008 10.839 1.00 93.06 90 GLU A C 1
ATOM 691 O O . GLU A 1 90 ? -15.140 9.855 9.853 1.00 93.06 90 GLU A O 1
ATOM 696 N N . VAL A 1 91 ? -15.358 10.395 12.011 1.00 95.31 91 VAL A N 1
ATOM 697 C CA . VAL A 1 91 ? -13.966 10.741 12.284 1.00 95.31 91 VAL A CA 1
ATOM 698 C C . VAL A 1 91 ? -13.539 10.099 13.597 1.00 95.31 91 VAL A C 1
ATOM 700 O O . VAL A 1 91 ? -14.164 10.289 14.637 1.00 95.31 91 VAL A O 1
ATOM 703 N N . LEU A 1 92 ? -12.417 9.384 13.567 1.00 93.81 92 LEU A N 1
ATOM 704 C CA . LEU A 1 92 ? -11.761 8.863 14.762 1.00 93.81 92 LEU A CA 1
ATOM 705 C C . LEU A 1 92 ? -10.404 9.536 14.944 1.00 93.81 92 LEU A C 1
ATOM 707 O O . LEU A 1 92 ? -9.670 9.754 13.979 1.00 93.81 92 LEU A O 1
ATOM 711 N N . SER A 1 93 ? -10.031 9.817 16.192 1.00 94.88 93 SER A N 1
ATOM 712 C CA . SER A 1 93 ? -8.669 10.254 16.493 1.00 94.88 93 SER A CA 1
ATOM 713 C C . SER A 1 93 ? -7.680 9.093 16.345 1.00 94.88 93 SER A C 1
ATOM 715 O O . SER A 1 93 ? -8.021 7.923 16.554 1.00 94.88 93 SER A O 1
ATOM 717 N N . GLY A 1 94 ? -6.417 9.415 16.054 1.00 90.81 94 GLY A N 1
ATOM 718 C CA . GLY A 1 94 ? -5.349 8.413 15.983 1.00 90.81 94 GLY A CA 1
ATOM 719 C C . GLY A 1 94 ? -5.190 7.606 17.278 1.00 90.81 94 GLY A C 1
ATOM 720 O O . GLY A 1 94 ? -4.863 6.425 17.227 1.00 90.81 94 GLY A O 1
ATOM 721 N N . GLU A 1 95 ? -5.496 8.197 18.437 1.00 93.00 95 GLU A N 1
ATOM 722 C CA . GLU A 1 95 ? -5.474 7.501 19.730 1.00 93.00 95 GLU A CA 1
ATOM 723 C C . GLU A 1 95 ? -6.558 6.423 19.839 1.00 93.00 95 GLU A C 1
ATOM 725 O O . GLU A 1 95 ? -6.298 5.334 20.356 1.00 93.00 95 GLU A O 1
ATOM 730 N N . VAL A 1 96 ? -7.769 6.705 19.348 1.00 89.12 96 VAL A N 1
ATOM 731 C CA . VAL A 1 96 ? -8.879 5.740 19.335 1.00 89.12 96 VAL A CA 1
ATOM 732 C C . VAL A 1 96 ? -8.553 4.582 18.394 1.00 89.12 96 VAL A C 1
ATOM 734 O O . VAL A 1 96 ? -8.662 3.419 18.786 1.00 89.12 96 VAL A O 1
ATOM 737 N N . VAL A 1 97 ? -8.047 4.887 17.197 1.00 92.00 97 VAL A N 1
ATOM 738 C CA . VAL A 1 97 ? -7.596 3.872 16.234 1.00 92.00 97 VAL A CA 1
ATOM 739 C C . VAL A 1 97 ? -6.465 3.019 16.822 1.00 92.00 97 VAL A C 1
ATOM 741 O O . VAL A 1 97 ? -6.508 1.791 16.744 1.00 92.00 97 VAL A O 1
ATOM 744 N N . ALA A 1 98 ? -5.485 3.637 17.489 1.00 90.94 98 ALA A N 1
ATOM 745 C CA . ALA A 1 98 ? -4.388 2.921 18.134 1.00 90.94 98 ALA A CA 1
ATOM 746 C C . ALA A 1 98 ? -4.877 1.966 19.234 1.00 90.94 98 ALA A C 1
ATOM 748 O O . ALA A 1 98 ? -4.362 0.853 19.335 1.00 90.94 98 ALA A O 1
ATOM 749 N N . LYS A 1 99 ? -5.891 2.343 20.026 1.00 89.69 99 LYS A N 1
ATOM 750 C CA . LYS A 1 99 ? -6.493 1.445 21.031 1.00 89.69 99 LYS A CA 1
ATOM 751 C C . LYS A 1 99 ? -7.100 0.198 20.387 1.00 89.69 99 LYS A C 1
ATOM 753 O O . LYS A 1 99 ? -6.853 -0.904 20.876 1.00 89.69 99 LYS A O 1
ATOM 758 N N . PHE A 1 100 ? -7.825 0.358 19.277 1.00 88.44 100 PHE A N 1
ATOM 759 C CA . PHE A 1 100 ? -8.408 -0.768 18.543 1.00 88.44 100 PHE A CA 1
ATOM 760 C C . PHE A 1 100 ? -7.347 -1.677 17.916 1.00 88.44 100 PHE A C 1
ATOM 762 O O . PHE A 1 100 ? -7.474 -2.897 17.983 1.00 88.44 100 PHE A O 1
ATOM 769 N N . ILE A 1 101 ? -6.280 -1.109 17.350 1.00 87.06 101 ILE A N 1
ATOM 770 C CA . ILE A 1 101 ? -5.232 -1.882 16.667 1.00 87.06 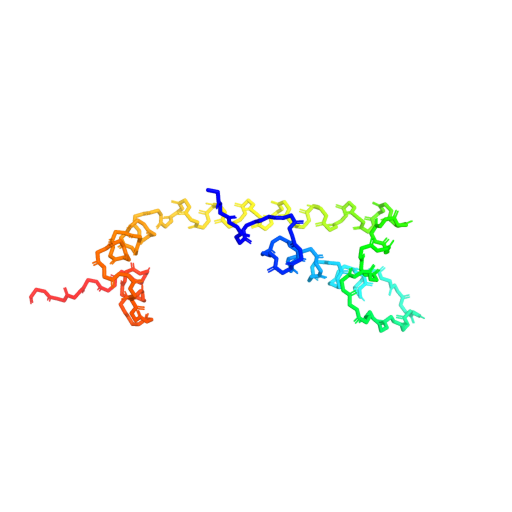101 ILE A CA 1
ATOM 771 C C . ILE A 1 101 ? -4.283 -2.578 17.656 1.00 87.06 101 ILE A C 1
ATOM 773 O O . ILE A 1 101 ? -3.870 -3.711 17.400 1.00 87.06 101 ILE A O 1
ATOM 777 N N . LEU A 1 102 ? -3.940 -1.927 18.774 1.00 83.31 102 LEU A N 1
ATOM 778 C CA . LEU A 1 102 ? -2.981 -2.431 19.768 1.00 83.31 102 LEU A CA 1
ATOM 779 C C . LEU A 1 102 ? -3.617 -3.319 20.846 1.00 83.31 102 LEU A C 1
ATOM 781 O O . LEU A 1 102 ? -2.900 -3.829 21.703 1.00 83.31 102 LEU A O 1
ATOM 785 N N . GLY A 1 103 ? -4.942 -3.491 20.842 1.00 66.88 103 GLY A N 1
ATOM 786 C CA . GLY A 1 103 ? -5.623 -4.359 21.803 1.00 66.88 103 GLY A CA 1
ATOM 787 C C . GLY A 1 103 ? -5.473 -3.905 23.258 1.00 66.88 103 GLY A C 1
ATOM 788 O O . GLY A 1 103 ? -5.548 -4.727 24.170 1.00 66.88 103 GLY A O 1
ATOM 789 N N . ARG A 1 104 ? -5.271 -2.602 23.506 1.00 54.84 104 ARG A N 1
ATOM 790 C CA . ARG A 1 104 ? -5.404 -2.050 24.859 1.00 54.84 104 ARG A CA 1
ATOM 791 C C . ARG A 1 104 ? -6.889 -2.002 25.196 1.00 54.84 104 ARG A C 1
ATOM 793 O O . ARG A 1 104 ? -7.531 -0.965 25.055 1.00 54.84 104 ARG A O 1
ATOM 800 N N . ASN A 1 105 ? -7.420 -3.146 25.625 1.00 46.03 105 ASN A N 1
ATOM 801 C CA . ASN A 1 105 ? -8.629 -3.196 26.431 1.00 46.03 105 ASN A CA 1
ATOM 802 C C . ASN A 1 105 ? -8.431 -2.190 27.571 1.00 46.03 105 ASN A C 1
ATOM 804 O O . ASN A 1 105 ? -7.543 -2.371 28.407 1.00 46.03 105 ASN A O 1
ATOM 808 N N . SER A 1 106 ? -9.190 -1.096 27.565 1.00 36.09 106 SER A N 1
ATOM 809 C CA . SER A 1 106 ? -9.300 -0.245 28.747 1.00 36.09 106 SER A CA 1
ATOM 810 C C . SER A 1 106 ? -9.739 -1.131 29.922 1.00 36.09 106 SER A C 1
ATOM 812 O O . SER A 1 106 ? -10.589 -2.003 29.714 1.00 36.09 106 SER A O 1
ATOM 814 N N . PRO A 1 107 ? -9.146 -0.970 31.118 1.00 38.69 107 PRO A N 1
ATOM 815 C CA . PRO A 1 107 ? -9.547 -1.744 32.279 1.00 38.69 107 PRO A CA 1
ATOM 816 C C . PRO A 1 107 ? -11.001 -1.417 32.639 1.00 38.69 107 PRO A C 1
ATOM 818 O O . PRO A 1 107 ? -11.467 -0.300 32.409 1.00 38.69 107 PRO A O 1
ATOM 821 N N . SER A 1 108 ? -11.673 -2.445 33.154 1.00 38.03 108 SER A N 1
ATOM 822 C CA . SER A 1 108 ? -12.969 -2.419 33.844 1.00 38.03 108 SER A CA 1
ATOM 823 C C . SER A 1 108 ? -13.124 -1.260 34.818 1.00 38.03 108 SER A C 1
ATOM 825 O O . SER A 1 108 ? -12.132 -1.004 35.539 1.00 38.03 108 SER A O 1
#

Secondary structure (DSSP, 8-state):
--TTSSSSTTSHHHHHHHHHHHHHHHHHS-S-------SHHHHHHHHHH-HHHHHHHHHHHHHHHHHHHHHHHHTHHHHHHHHHHHHHHS---HHHHHHHHHT-----

Sequence (108 aa):
MYAGSGGGEGSDLHLALDIATILIATHGVSALGFTSFTGSRDLERIRRTDPILRRRVERLLAEELARAEEIISERRANVMRVAEALMEQEVLSGEVVAKFILGRNSPS

Radius of gyration: 19.0 Å; chains: 1; bounding box: 47×26×57 Å